Protein AF-A0A7S4UKJ1-F1 (afdb_monomer_lite)

Structure (mmCIF, N/CA/C/O backbone):
data_AF-A0A7S4UKJ1-F1
#
_entry.id   AF-A0A7S4UKJ1-F1
#
loop_
_atom_site.group_PDB
_atom_site.id
_atom_site.type_symbol
_atom_site.label_atom_id
_atom_site.label_alt_id
_atom_site.label_comp_id
_atom_site.label_asym_id
_atom_site.label_entity_id
_atom_site.label_seq_id
_atom_site.pdbx_PDB_ins_code
_atom_site.Cartn_x
_atom_site.Cartn_y
_atom_site.Cartn_z
_atom_site.occupancy
_atom_site.B_iso_or_equiv
_atom_site.auth_seq_id
_atom_site.auth_comp_id
_atom_site.auth_asym_id
_atom_site.auth_atom_id
_atom_site.pdbx_PDB_model_num
ATOM 1 N N . GLN A 1 1 ? 9.743 -25.454 40.139 1.00 57.44 1 GLN A N 1
ATOM 2 C CA . GLN A 1 1 ? 9.894 -24.473 39.046 1.00 57.44 1 GLN A CA 1
ATOM 3 C C . GLN A 1 1 ? 8.496 -23.998 38.686 1.00 57.44 1 GLN A C 1
ATOM 5 O O . GLN A 1 1 ? 7.705 -24.801 38.210 1.00 57.44 1 GLN A O 1
ATOM 10 N N . GLN A 1 2 ? 8.140 -22.767 39.053 1.00 49.78 2 GLN A N 1
ATOM 11 C CA . GLN A 1 2 ? 6.836 -22.199 38.709 1.00 49.78 2 GLN A CA 1
ATOM 12 C C . GLN A 1 2 ? 6.869 -21.839 37.223 1.00 49.78 2 GLN A C 1
ATOM 14 O O . GLN A 1 2 ? 7.718 -21.057 36.800 1.00 49.78 2 GLN A O 1
ATOM 19 N N . GLN A 1 3 ? 5.997 -22.462 36.431 1.00 51.97 3 GLN A N 1
ATOM 20 C CA . GLN A 1 3 ? 5.797 -22.092 35.035 1.00 51.97 3 GLN A CA 1
ATOM 21 C C . GLN A 1 3 ? 5.203 -20.682 35.022 1.00 51.97 3 GLN A C 1
ATOM 23 O O . GLN A 1 3 ? 4.056 -20.484 35.421 1.00 51.97 3 GLN A O 1
ATOM 28 N N . GLN A 1 4 ? 5.999 -19.692 34.620 1.00 55.09 4 GLN A N 1
ATOM 29 C CA . GLN A 1 4 ? 5.477 -18.374 34.287 1.00 55.09 4 GLN A CA 1
ATOM 30 C C . GLN A 1 4 ? 4.561 -18.556 33.077 1.00 55.09 4 GLN A C 1
ATOM 32 O O . GLN A 1 4 ? 5.024 -18.864 31.979 1.00 55.09 4 GLN A O 1
ATOM 37 N N . GLN A 1 5 ? 3.254 -18.426 33.295 1.00 56.41 5 GLN A N 1
ATOM 38 C CA . GLN A 1 5 ? 2.286 -18.319 32.214 1.00 56.41 5 GLN A CA 1
ATOM 39 C C . GLN A 1 5 ? 2.627 -17.045 31.436 1.00 56.41 5 GLN A C 1
ATOM 41 O O . GLN A 1 5 ? 2.418 -15.936 31.928 1.00 56.41 5 GLN A O 1
ATOM 46 N N . GLN A 1 6 ? 3.221 -17.204 30.253 1.00 57.69 6 GLN A N 1
ATOM 47 C CA . GLN A 1 6 ? 3.402 -16.104 29.316 1.00 57.69 6 GLN A CA 1
ATOM 48 C C . GLN A 1 6 ? 2.007 -15.596 28.951 1.00 57.69 6 GLN A C 1
ATOM 50 O O . GLN A 1 6 ? 1.213 -16.325 28.357 1.00 57.69 6 GLN A O 1
ATOM 55 N N . GLN A 1 7 ? 1.683 -14.370 29.363 1.00 57.44 7 GLN A N 1
ATOM 56 C CA . GLN A 1 7 ? 0.491 -13.703 28.856 1.00 57.44 7 GLN A CA 1
ATOM 57 C C . GLN A 1 7 ? 0.619 -13.615 27.328 1.00 57.44 7 GLN A C 1
ATOM 59 O O . GLN A 1 7 ? 1.715 -13.310 26.848 1.00 57.44 7 GLN A O 1
ATOM 64 N N . PRO A 1 8 ? -0.445 -13.915 26.561 1.00 67.19 8 PRO A N 1
ATOM 65 C CA . PRO A 1 8 ? -0.387 -13.817 25.111 1.00 67.19 8 PRO A CA 1
ATOM 66 C C . PRO A 1 8 ? 0.008 -12.392 24.732 1.00 67.19 8 PRO A C 1
ATOM 68 O O . PRO A 1 8 ? -0.492 -11.430 25.323 1.00 67.19 8 PRO A O 1
ATOM 71 N N . GLU A 1 9 ? 0.929 -12.258 23.777 1.00 68.12 9 GLU A N 1
ATOM 72 C CA . GLU A 1 9 ? 1.313 -10.935 23.303 1.00 68.12 9 GLU A CA 1
ATOM 73 C C . GLU A 1 9 ? 0.069 -10.167 22.836 1.00 68.12 9 GLU A C 1
ATOM 75 O O . GLU A 1 9 ? -0.833 -10.758 22.228 1.00 68.12 9 GLU A O 1
ATOM 80 N N . PRO A 1 10 ? -0.019 -8.860 23.137 1.00 67.81 10 PRO A N 1
ATOM 81 C CA . PRO A 1 10 ? -1.175 -8.069 22.758 1.00 67.81 10 PRO A CA 1
ATOM 82 C C . PRO A 1 10 ? -1.353 -8.126 21.241 1.00 67.81 10 PRO A C 1
ATOM 84 O O . PRO A 1 10 ? -0.437 -7.785 20.491 1.00 67.81 10 PRO A O 1
ATOM 87 N N . VAL A 1 11 ? -2.543 -8.538 20.796 1.00 71.50 11 VAL A N 1
ATOM 88 C CA . VAL A 1 11 ? -2.897 -8.557 19.375 1.00 71.50 11 VAL A CA 1
ATOM 89 C C . VAL A 1 11 ? -2.772 -7.134 18.840 1.00 71.50 11 VAL A C 1
ATOM 91 O O . VAL A 1 11 ? -3.474 -6.222 19.279 1.00 71.50 11 VAL A O 1
ATOM 94 N N . ILE A 1 12 ? -1.835 -6.930 17.915 1.00 73.38 12 ILE A N 1
ATOM 95 C CA . ILE A 1 12 ? -1.664 -5.646 17.243 1.00 73.38 12 ILE A CA 1
ATOM 96 C C . ILE A 1 12 ? -2.812 -5.512 16.246 1.00 73.38 12 ILE A C 1
ATOM 98 O O . ILE A 1 12 ? -2.800 -6.131 15.185 1.00 73.38 12 ILE A O 1
ATOM 102 N N . GLU A 1 13 ? -3.806 -4.702 16.593 1.00 84.25 13 GLU A N 1
ATOM 103 C CA . GLU A 1 13 ? -4.849 -4.280 15.664 1.00 84.25 13 GLU A CA 1
ATOM 104 C C . GLU A 1 13 ? -4.494 -2.906 15.083 1.00 84.25 13 GLU A C 1
ATOM 106 O O . GLU A 1 13 ? -4.744 -1.883 15.731 1.00 84.25 13 GLU A O 1
ATOM 111 N N . PRO A 1 14 ? -3.900 -2.842 13.877 1.00 90.12 14 PRO A N 1
ATOM 112 C CA . PRO A 1 14 ? -3.624 -1.562 13.253 1.00 90.12 14 PRO A CA 1
ATOM 113 C C . PRO A 1 14 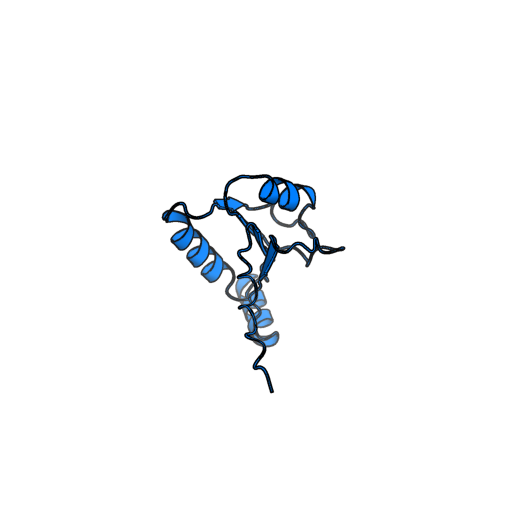? -4.940 -0.850 12.933 1.00 90.12 14 PRO A C 1
ATOM 115 O O . PRO A 1 14 ? -5.879 -1.429 12.382 1.00 90.12 14 PRO A O 1
ATOM 118 N N . HIS A 1 15 ? -4.988 0.433 13.273 1.00 94.25 15 HIS A N 1
ATOM 119 C CA . HIS A 1 15 ? -6.080 1.327 12.907 1.00 94.25 15 HIS A CA 1
ATOM 120 C C . HIS A 1 15 ? -5.886 1.886 11.497 1.00 94.25 15 HIS A C 1
ATOM 122 O O . HIS A 1 15 ? -6.843 2.044 10.742 1.00 94.25 15 HIS A O 1
ATOM 128 N N . VAL A 1 16 ? -4.626 2.132 11.130 1.00 94.31 16 VAL A N 1
ATOM 129 C CA . VAL A 1 16 ? -4.213 2.592 9.806 1.00 94.31 16 VAL A CA 1
ATOM 130 C C . VAL A 1 16 ? -3.304 1.553 9.160 1.00 94.31 16 VAL A C 1
ATOM 132 O O . VAL A 1 16 ? -2.326 1.102 9.755 1.00 94.31 16 VAL A O 1
ATOM 135 N N . LEU A 1 17 ? -3.614 1.193 7.920 1.00 94.44 17 LEU A N 1
ATOM 136 C CA . LEU A 1 17 ? -2.791 0.339 7.074 1.00 94.44 17 LEU A CA 1
ATOM 137 C C . LEU A 1 17 ? -2.261 1.160 5.899 1.00 94.44 17 LEU A C 1
ATOM 139 O O . LEU A 1 17 ? -3.034 1.660 5.087 1.00 94.44 17 LEU A O 1
ATOM 143 N N . VAL A 1 18 ? -0.946 1.283 5.784 1.00 93.44 18 VAL A N 1
ATOM 144 C CA . VAL A 1 18 ? -0.282 2.009 4.701 1.00 93.44 18 VAL A CA 1
ATOM 145 C C . VAL A 1 18 ? 0.201 1.003 3.661 1.00 93.44 18 VAL A C 1
ATOM 147 O O . VAL A 1 18 ? 1.068 0.174 3.936 1.00 93.44 18 VAL A O 1
ATOM 150 N N . TYR A 1 19 ? -0.356 1.079 2.454 1.00 94.69 19 TYR A N 1
ATOM 151 C CA . TYR A 1 19 ? 0.065 0.298 1.297 1.00 94.69 19 TYR A CA 1
ATOM 152 C C . TYR A 1 19 ? 0.746 1.203 0.262 1.00 94.69 19 TYR A C 1
ATOM 154 O O . TYR A 1 19 ? 0.112 1.726 -0.660 1.00 94.69 19 TYR A O 1
ATOM 162 N N . ASN A 1 20 ? 2.063 1.365 0.408 1.00 91.94 20 ASN A N 1
ATOM 163 C CA . ASN A 1 20 ? 2.911 2.162 -0.480 1.00 91.94 20 ASN A CA 1
ATOM 164 C C . ASN A 1 20 ? 3.258 1.370 -1.754 1.00 91.94 20 ASN A C 1
ATOM 166 O O . ASN A 1 20 ? 4.330 0.786 -1.911 1.00 91.94 20 ASN A O 1
ATOM 170 N N . ARG A 1 21 ? 2.279 1.246 -2.645 1.00 92.25 21 ARG A N 1
ATOM 171 C CA . ARG A 1 21 ? 2.276 0.233 -3.704 1.00 92.25 21 ARG A CA 1
ATOM 1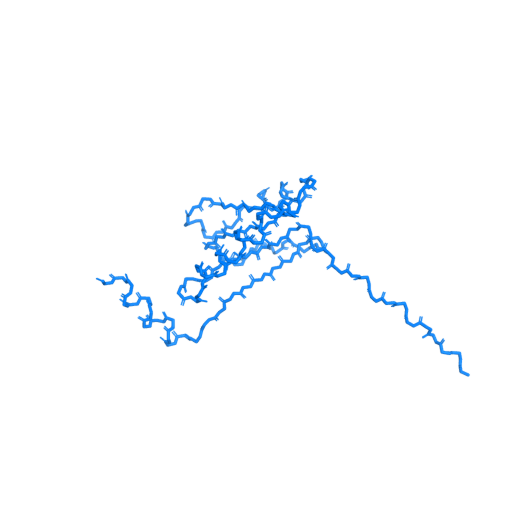72 C C . ARG A 1 21 ? 3.378 0.424 -4.750 1.00 92.25 21 ARG A C 1
ATOM 174 O O . ARG A 1 21 ? 3.523 1.485 -5.352 1.00 92.25 21 ARG A O 1
ATOM 181 N N . VAL A 1 22 ? 4.062 -0.667 -5.096 1.00 92.44 22 VAL A N 1
ATOM 182 C CA . VAL A 1 22 ? 5.048 -0.691 -6.189 1.00 92.44 22 VAL A CA 1
ATOM 183 C C . VAL A 1 22 ? 4.353 -0.854 -7.559 1.00 92.44 22 VAL A C 1
ATOM 185 O O . VAL A 1 22 ? 3.444 -1.690 -7.713 1.00 92.44 22 VAL A O 1
ATOM 188 N N . PRO A 1 23 ? 4.733 -0.071 -8.590 1.00 92.75 23 PRO A N 1
ATOM 189 C CA . PRO A 1 23 ? 4.251 -0.268 -9.956 1.00 92.75 23 PRO A CA 1
ATOM 190 C C . PRO A 1 23 ? 4.569 -1.671 -10.487 1.00 92.75 23 PRO A C 1
ATOM 192 O O . PRO A 1 23 ? 5.623 -2.240 -10.213 1.00 92.75 23 PRO A O 1
ATOM 195 N N . LYS A 1 24 ? 3.645 -2.236 -11.273 1.00 94.88 24 LYS A N 1
ATOM 196 C CA . LYS A 1 24 ? 3.829 -3.509 -12.009 1.00 94.88 24 LYS A CA 1
ATOM 197 C C . LYS A 1 24 ? 4.125 -4.750 -11.145 1.00 94.88 24 LYS A C 1
ATOM 199 O O . LYS A 1 24 ? 4.502 -5.798 -11.670 1.00 94.88 24 LYS A O 1
ATOM 204 N N . ALA A 1 25 ? 3.863 -4.665 -9.842 1.00 96.00 25 ALA A N 1
ATOM 205 C CA . ALA A 1 25 ? 4.005 -5.756 -8.878 1.00 96.00 25 ALA A CA 1
ATOM 206 C C . ALA A 1 25 ? 2.662 -6.415 -8.490 1.00 96.00 25 ALA A C 1
ATOM 208 O O . ALA A 1 25 ? 2.518 -6.939 -7.397 1.00 96.00 25 ALA A O 1
ATOM 209 N N . GLY A 1 26 ? 1.636 -6.342 -9.350 1.00 94.44 26 GLY A N 1
ATOM 210 C CA . GLY A 1 26 ? 0.288 -6.844 -9.021 1.00 94.44 26 GLY A CA 1
ATOM 211 C C . GLY A 1 26 ? -0.541 -5.895 -8.145 1.00 94.44 26 GLY A C 1
ATOM 212 O O . GLY A 1 26 ? -1.592 -6.263 -7.624 1.00 94.44 26 GLY A O 1
ATOM 213 N N . SER A 1 27 ? -0.112 -4.640 -8.009 1.00 93.12 27 SER A N 1
ATOM 214 C CA . SER A 1 27 ? -0.745 -3.688 -7.098 1.00 93.12 27 SER A CA 1
ATOM 215 C C . SER A 1 27 ? -2.178 -3.286 -7.476 1.00 93.12 27 SER A C 1
ATOM 217 O O . SER A 1 27 ? -2.957 -2.889 -6.612 1.00 93.12 27 SER A O 1
ATOM 219 N N . SER A 1 28 ? -2.570 -3.422 -8.748 1.00 93.12 28 SER A N 1
ATOM 220 C CA . SER A 1 28 ? -3.960 -3.196 -9.176 1.00 93.12 28 SER A CA 1
ATOM 221 C C . SER A 1 28 ? -4.890 -4.315 -8.712 1.00 93.12 28 SER A C 1
ATOM 223 O O . SER A 1 28 ? -6.027 -4.038 -8.340 1.00 93.12 28 SER A O 1
ATOM 225 N N . THR A 1 29 ? -4.390 -5.551 -8.658 1.00 96.56 29 THR A N 1
ATOM 226 C CA . THR A 1 29 ? -5.118 -6.692 -8.095 1.00 96.56 29 THR A CA 1
ATOM 227 C C . THR A 1 29 ? -5.324 -6.500 -6.596 1.00 96.56 29 THR A C 1
ATOM 229 O O . THR A 1 29 ? -6.454 -6.573 -6.127 1.00 96.56 29 THR A O 1
ATOM 232 N N . MET A 1 30 ? -4.273 -6.137 -5.852 1.00 96.19 30 MET A N 1
ATOM 233 C CA . MET A 1 30 ? -4.398 -5.822 -4.419 1.00 96.19 30 MET A CA 1
ATOM 234 C C . MET A 1 30 ? -5.385 -4.688 -4.153 1.00 96.19 30 MET A C 1
ATOM 236 O O . MET A 1 30 ? -6.179 -4.747 -3.221 1.00 96.19 30 MET A O 1
ATOM 240 N N . LEU A 1 31 ? -5.384 -3.660 -5.001 1.00 94.81 31 LEU A N 1
ATOM 241 C CA . LEU A 1 31 ? -6.347 -2.575 -4.900 1.00 94.81 31 LEU A CA 1
ATOM 242 C C . LEU A 1 31 ? -7.797 -3.048 -5.087 1.00 94.81 31 LEU A C 1
ATOM 244 O O . LEU A 1 31 ? -8.692 -2.528 -4.422 1.00 94.81 31 LEU A O 1
ATOM 248 N N . ALA A 1 32 ? -8.036 -4.001 -5.990 1.00 96.25 32 ALA A N 1
ATOM 249 C CA . ALA A 1 32 ? -9.352 -4.609 -6.163 1.00 96.25 32 ALA A CA 1
ATOM 250 C C . ALA A 1 32 ? -9.759 -5.416 -4.921 1.00 96.25 32 ALA A C 1
ATOM 252 O O . ALA A 1 32 ? -10.886 -5.270 -4.458 1.00 96.25 32 ALA A O 1
ATOM 253 N N . VAL A 1 33 ? -8.825 -6.168 -4.328 1.00 96.31 33 VAL A N 1
ATOM 254 C CA . VAL A 1 33 ? -9.046 -6.893 -3.065 1.00 96.31 33 VAL A CA 1
ATOM 255 C C . VAL A 1 33 ? -9.438 -5.934 -1.939 1.00 96.31 33 VAL A C 1
ATOM 257 O O . VAL A 1 33 ? -10.446 -6.161 -1.275 1.00 96.31 33 VAL A O 1
ATOM 260 N N . PHE A 1 34 ? -8.711 -4.824 -1.757 1.00 95.94 34 PHE A N 1
ATOM 261 C CA . PHE A 1 34 ? -9.065 -3.822 -0.745 1.00 95.94 34 PHE A CA 1
ATOM 262 C C . PHE A 1 34 ? -10.445 -3.219 -0.980 1.00 95.94 34 PHE A C 1
ATOM 264 O O . PHE A 1 34 ? -11.216 -3.084 -0.037 1.00 95.94 34 PHE A O 1
ATOM 271 N N . LYS A 1 35 ? -10.772 -2.870 -2.229 1.00 95.31 35 LYS A N 1
ATOM 272 C CA . LYS A 1 35 ? -12.095 -2.340 -2.574 1.00 95.31 35 LYS A CA 1
ATOM 273 C C . LYS A 1 35 ? -13.211 -3.322 -2.245 1.00 95.31 35 LYS A C 1
ATOM 275 O O . LYS A 1 35 ? -14.233 -2.895 -1.723 1.00 95.31 35 LYS A O 1
ATOM 280 N N . GLU A 1 36 ? -13.021 -4.602 -2.548 1.00 96.62 36 GLU A N 1
ATOM 281 C CA . GLU A 1 36 ? -14.016 -5.631 -2.252 1.00 96.62 36 GLU A CA 1
ATOM 282 C C . GLU A 1 36 ? -14.200 -5.798 -0.743 1.00 96.62 36 GLU A C 1
ATOM 284 O O . GLU A 1 36 ? -15.322 -5.743 -0.248 1.00 96.62 36 GLU A O 1
ATOM 289 N N . ALA A 1 37 ? -13.098 -5.896 0.003 1.00 94.12 37 ALA A N 1
ATOM 290 C CA . ALA A 1 37 ? -13.128 -6.014 1.458 1.00 94.12 37 ALA A CA 1
ATOM 291 C C . ALA A 1 37 ? -13.715 -4.766 2.153 1.00 94.12 37 ALA A C 1
ATOM 293 O O . ALA A 1 37 ? -14.355 -4.889 3.198 1.00 94.12 37 ALA A O 1
ATOM 2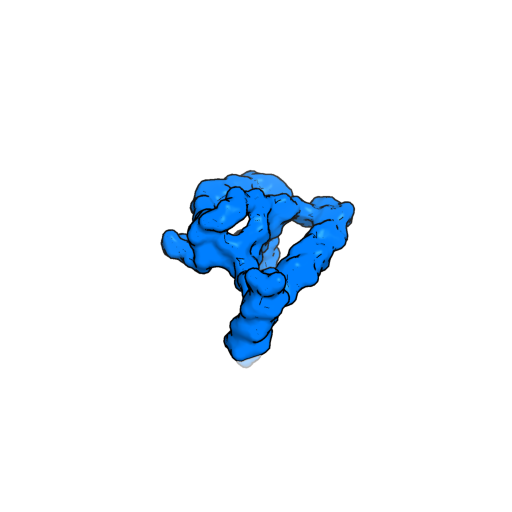94 N N . ALA A 1 38 ? -13.563 -3.576 1.561 1.00 95.31 38 ALA A N 1
ATOM 295 C CA . ALA A 1 38 ? -14.133 -2.330 2.077 1.00 95.31 38 ALA A CA 1
ATOM 296 C C . ALA A 1 38 ? -15.663 -2.254 1.936 1.00 95.31 38 ALA A C 1
ATOM 298 O O . ALA A 1 38 ? -16.299 -1.512 2.683 1.00 95.31 38 ALA A O 1
ATOM 299 N N . LYS A 1 39 ? -16.285 -3.024 1.026 1.00 94.62 39 LYS A N 1
ATOM 300 C CA . LYS A 1 39 ? -17.752 -3.013 0.836 1.00 94.62 39 LYS A CA 1
ATOM 301 C C . LYS A 1 39 ? -18.522 -3.389 2.102 1.00 94.62 39 LYS A C 1
ATOM 303 O O . LYS A 1 39 ? -19.654 -2.954 2.267 1.00 94.62 39 LYS A O 1
ATOM 308 N N . GLY A 1 40 ? -17.907 -4.164 2.996 1.00 90.62 40 GLY A N 1
ATOM 309 C CA . GLY A 1 40 ? -18.487 -4.513 4.294 1.00 90.62 40 GLY A CA 1
ATOM 310 C C . GLY A 1 40 ? -18.515 -3.365 5.311 1.00 90.62 40 GLY A C 1
ATOM 311 O O . GLY A 1 40 ? -19.001 -3.567 6.415 1.00 90.62 40 GLY A O 1
ATOM 312 N N . GLY A 1 41 ? -17.968 -2.187 4.987 1.00 87.38 41 GLY A N 1
ATOM 313 C CA . GLY A 1 41 ? -17.940 -1.022 5.881 1.00 87.38 41 GLY A CA 1
ATOM 314 C C . GLY A 1 41 ? -16.904 -1.094 7.009 1.00 87.38 41 GLY A C 1
ATOM 315 O O . GLY A 1 41 ? -16.810 -0.172 7.811 1.00 87.38 41 GLY A O 1
ATOM 316 N N . ASN A 1 42 ? -16.090 -2.154 7.059 1.00 89.38 42 ASN A N 1
ATOM 317 C CA . ASN A 1 42 ? -15.111 -2.384 8.130 1.00 89.38 42 ASN A CA 1
ATOM 318 C C . ASN A 1 42 ? -13.954 -1.371 8.141 1.00 89.38 42 ASN A C 1
ATOM 320 O O . ASN A 1 42 ? -13.280 -1.216 9.158 1.00 89.38 42 ASN A O 1
ATOM 324 N N . PHE A 1 43 ? -13.688 -0.722 7.007 1.00 95.38 43 PHE A N 1
ATOM 325 C CA . PHE A 1 43 ? -12.649 0.291 6.856 1.00 95.38 43 PHE A CA 1
ATOM 326 C C . PHE A 1 43 ? -12.927 1.178 5.638 1.00 95.38 43 PHE A C 1
ATOM 328 O O . PHE A 1 43 ? -13.666 0.794 4.731 1.00 95.38 43 PHE A O 1
ATOM 335 N N . GLN A 1 44 ? -12.307 2.356 5.600 1.00 95.50 44 GLN A N 1
ATOM 336 C CA . GLN A 1 44 ? -12.289 3.231 4.425 1.00 95.50 44 GLN A CA 1
ATOM 337 C C . GLN A 1 44 ? -10.969 3.131 3.662 1.00 95.50 44 GLN A C 1
ATOM 339 O O . GLN A 1 44 ? -9.937 2.749 4.215 1.00 95.50 44 GLN A O 1
ATOM 344 N N . ILE A 1 45 ? -10.996 3.516 2.387 1.00 95.12 45 ILE A N 1
ATOM 345 C CA . ILE A 1 45 ? -9.799 3.618 1.551 1.00 95.12 45 ILE A CA 1
ATOM 346 C C . ILE A 1 45 ? -9.510 5.093 1.293 1.00 95.12 45 ILE A C 1
ATOM 348 O O . ILE A 1 45 ? -10.311 5.771 0.651 1.00 95.12 45 ILE A O 1
ATOM 352 N N . LEU A 1 46 ? -8.343 5.555 1.732 1.00 93.12 46 LEU A N 1
ATOM 353 C CA . LEU A 1 46 ? -7.814 6.874 1.411 1.00 93.12 46 LEU A CA 1
ATOM 354 C C . LEU A 1 46 ? -6.831 6.758 0.242 1.00 93.12 46 LEU A C 1
ATOM 356 O O . LEU A 1 46 ? -5.965 5.879 0.221 1.00 93.12 46 LEU A O 1
ATOM 360 N N . ARG A 1 47 ? -6.970 7.648 -0.742 1.00 88.69 47 ARG A N 1
ATOM 361 C CA . ARG A 1 47 ? -6.030 7.774 -1.859 1.00 88.69 47 ARG A CA 1
ATOM 362 C C . ARG A 1 47 ? -5.470 9.188 -1.900 1.00 88.69 47 ARG A C 1
ATOM 364 O O . ARG A 1 47 ? -6.193 10.084 -2.339 1.00 88.69 47 ARG A O 1
ATOM 371 N N . PRO A 1 48 ? -4.219 9.362 -1.461 1.00 82.56 48 PRO A N 1
ATOM 372 C CA . PRO A 1 48 ? -3.485 10.603 -1.638 1.00 82.56 48 PRO A CA 1
ATOM 373 C C . PRO A 1 48 ? -3.433 11.024 -3.116 1.00 82.56 48 PRO A C 1
ATOM 375 O O . PRO A 1 48 ? -3.641 10.191 -4.010 1.00 82.56 48 PRO A O 1
ATOM 378 N N . PRO A 1 49 ? -3.139 12.300 -3.411 1.00 79.81 49 PRO A N 1
ATOM 379 C CA . PRO A 1 49 ? -2.900 12.752 -4.773 1.00 79.81 49 PRO A CA 1
ATOM 380 C C . PRO A 1 49 ? -1.838 11.898 -5.482 1.00 79.81 49 PRO A C 1
ATOM 382 O O . PRO A 1 49 ? -0.781 11.586 -4.930 1.00 79.81 49 PRO A O 1
ATOM 385 N N . LYS A 1 50 ? -2.112 11.532 -6.740 1.00 71.38 50 LYS A N 1
ATOM 386 C CA . LYS A 1 50 ? -1.190 10.720 -7.545 1.00 71.38 50 LYS A CA 1
ATOM 387 C C . LYS A 1 50 ? 0.169 11.408 -7.694 1.00 71.38 50 LYS A C 1
ATOM 389 O O . LYS A 1 50 ? 0.236 12.620 -7.873 1.00 71.38 50 LYS A O 1
ATOM 394 N N . HIS A 1 51 ? 1.225 10.595 -7.757 1.00 64.38 51 HIS A N 1
ATOM 395 C CA . HIS A 1 51 ? 2.602 11.009 -8.062 1.00 64.38 51 HIS A CA 1
ATOM 396 C C . HIS A 1 51 ? 3.297 11.863 -6.995 1.00 64.38 51 HIS A C 1
ATOM 398 O O . HIS A 1 51 ? 4.337 12.455 -7.282 1.00 64.38 51 HIS A O 1
ATOM 404 N N . GLN A 1 52 ? 2.785 11.900 -5.765 1.00 68.62 52 GLN A N 1
ATOM 405 C CA . GLN A 1 52 ? 3.575 12.435 -4.663 1.00 68.62 52 GLN A CA 1
ATOM 406 C C . GLN A 1 52 ? 4.666 11.425 -4.271 1.00 68.62 52 GLN A C 1
ATOM 408 O O . GLN A 1 52 ? 4.359 10.258 -4.023 1.00 68.62 52 GLN A O 1
ATOM 413 N N . PRO A 1 53 ? 5.947 11.838 -4.221 1.00 70.19 53 PRO A N 1
ATOM 414 C CA . PRO A 1 53 ? 7.039 10.940 -3.854 1.00 70.19 53 PRO A CA 1
ATOM 415 C C . PRO A 1 53 ? 6.913 10.470 -2.399 1.00 70.19 53 PRO A C 1
ATOM 417 O O . PRO A 1 53 ? 7.391 9.397 -2.058 1.00 70.19 53 PRO A O 1
ATOM 420 N N . SER A 1 54 ? 6.233 11.224 -1.544 1.00 76.06 54 SER A N 1
ATOM 421 C CA . SER A 1 54 ? 6.003 10.896 -0.142 1.00 76.06 54 SER A CA 1
ATOM 422 C C . SER A 1 54 ? 4.534 11.090 0.196 1.00 76.06 54 SER A C 1
ATOM 424 O O . SER A 1 54 ? 3.910 12.027 -0.292 1.00 76.06 54 SER A O 1
ATOM 426 N N . ILE A 1 55 ? 4.010 10.234 1.064 1.00 78.00 55 ILE A N 1
ATOM 427 C CA . ILE A 1 55 ? 2.751 10.502 1.755 1.00 78.00 55 ILE A CA 1
ATOM 428 C C . ILE A 1 55 ? 2.952 11.639 2.761 1.00 78.00 55 ILE A C 1
ATOM 430 O O . ILE A 1 55 ? 3.975 11.677 3.451 1.00 78.00 55 ILE A O 1
ATOM 434 N N . ASP A 1 56 ? 1.990 12.556 2.843 1.00 80.00 56 ASP A N 1
ATOM 435 C CA . ASP A 1 56 ? 2.009 13.596 3.866 1.00 80.00 56 ASP A CA 1
ATOM 436 C C . ASP A 1 56 ? 1.804 12.958 5.249 1.00 80.00 56 ASP A C 1
ATOM 438 O O . ASP A 1 56 ? 0.901 12.146 5.474 1.00 80.00 56 ASP A O 1
ATOM 442 N N . ARG A 1 57 ? 2.653 13.334 6.205 1.00 81.44 57 ARG A N 1
ATOM 443 C CA . ARG A 1 57 ? 2.527 12.918 7.601 1.00 81.44 57 ARG A CA 1
ATOM 444 C C . ARG A 1 57 ? 1.147 13.273 8.156 1.00 81.44 57 ARG A C 1
ATOM 446 O O . ARG A 1 57 ? 0.579 12.475 8.901 1.00 81.44 57 ARG A O 1
ATOM 453 N N . GLU A 1 58 ? 0.602 14.419 7.762 1.00 83.19 58 GLU A N 1
ATOM 454 C CA . GLU A 1 58 ? -0.714 14.886 8.201 1.00 83.19 58 GLU A CA 1
ATOM 455 C C . GLU A 1 58 ? -1.858 14.000 7.676 1.00 83.19 58 GLU A C 1
ATOM 457 O O . GLU A 1 58 ? -2.862 13.800 8.363 1.00 83.19 58 GLU A O 1
ATOM 462 N N . GLU A 1 59 ? -1.700 13.355 6.514 1.00 84.81 59 GLU A N 1
ATOM 463 C CA . GLU A 1 59 ? -2.683 12.381 6.017 1.00 84.81 59 GLU A CA 1
ATOM 464 C C . GLU A 1 59 ? -2.707 11.109 6.877 1.00 84.81 59 GLU A C 1
ATOM 466 O O . GLU A 1 59 ? -3.772 10.563 7.168 1.00 84.81 59 GLU A O 1
ATOM 471 N N . ILE A 1 60 ? -1.543 10.638 7.337 1.00 85.31 60 ILE A N 1
ATOM 472 C CA . ILE A 1 60 ? -1.479 9.478 8.237 1.00 85.31 60 ILE A CA 1
ATOM 473 C C . ILE A 1 60 ? -2.030 9.838 9.622 1.00 85.31 60 ILE A C 1
ATOM 475 O O . ILE A 1 60 ? -2.751 9.039 10.223 1.00 85.31 60 ILE A O 1
ATOM 479 N N . LEU A 1 61 ? -1.703 11.025 10.139 1.00 86.81 61 LEU A N 1
ATOM 480 C CA . LEU A 1 61 ? -2.189 11.483 11.442 1.00 86.81 61 LEU A CA 1
ATOM 481 C C . LEU A 1 61 ? -3.700 11.708 11.452 1.00 86.81 61 LEU A C 1
ATOM 483 O O . LEU A 1 61 ? -4.376 11.197 12.339 1.00 86.81 61 LEU A O 1
ATOM 487 N N . SER A 1 62 ? -4.250 12.364 10.433 1.00 87.94 62 SER A N 1
ATOM 488 C CA . SER A 1 62 ? -5.703 12.534 10.310 1.00 87.94 62 SER A CA 1
ATOM 489 C C . SER A 1 62 ? -6.435 11.190 10.198 1.00 87.94 62 SER A C 1
ATOM 491 O O . SER A 1 62 ? -7.492 10.999 10.803 1.00 87.94 62 SER A O 1
ATOM 493 N N . ALA A 1 63 ? -5.850 10.203 9.509 1.00 89.62 63 ALA A N 1
ATOM 494 C CA . ALA A 1 63 ? -6.382 8.841 9.480 1.00 89.62 63 ALA A CA 1
ATOM 495 C C . ALA A 1 63 ? -6.314 8.136 10.851 1.00 89.62 63 ALA A C 1
ATOM 497 O O . ALA A 1 63 ? -7.175 7.310 11.154 1.00 89.62 63 ALA A O 1
ATOM 498 N N . LEU A 1 64 ? -5.316 8.451 11.684 1.00 88.75 64 LEU A N 1
ATOM 499 C CA . LEU A 1 64 ? -5.200 7.930 13.051 1.00 88.75 64 LEU A CA 1
ATOM 500 C C . LEU A 1 64 ? -6.190 8.567 14.031 1.00 88.75 64 LEU A C 1
ATOM 502 O O . LEU A 1 64 ? -6.605 7.899 14.979 1.00 88.75 64 LEU A O 1
ATOM 506 N N . GLU A 1 65 ? -6.521 9.839 13.830 1.00 89.31 65 GLU A N 1
ATOM 507 C CA . GLU A 1 65 ? -7.486 10.587 14.642 1.00 89.31 65 GLU A CA 1
ATOM 508 C C . GLU A 1 65 ? -8.939 10.254 14.278 1.00 89.31 65 GLU A C 1
ATOM 510 O O . GLU A 1 65 ? -9.837 10.392 15.107 1.00 89.31 65 GLU A O 1
ATOM 515 N N . SER A 1 66 ? -9.177 9.770 13.056 1.00 88.38 66 SER A N 1
ATOM 516 C CA . SER A 1 66 ? -10.479 9.256 12.632 1.00 88.38 66 SER A CA 1
ATOM 517 C C . SER A 1 66 ? -10.920 8.054 13.475 1.00 88.38 66 SER A C 1
ATOM 519 O O . SER A 1 66 ? -10.128 7.166 13.773 1.00 88.38 66 SER A O 1
ATOM 521 N N . ASN A 1 67 ? -12.218 7.940 13.773 1.00 85.88 67 ASN A N 1
ATOM 522 C CA . ASN A 1 67 ? -12.790 6.745 14.412 1.00 85.88 67 ASN A CA 1
ATOM 523 C C . ASN A 1 67 ? -12.913 5.540 13.457 1.00 85.88 67 ASN A C 1
ATOM 525 O O . ASN A 1 67 ? -13.271 4.446 13.892 1.00 85.88 67 ASN A O 1
ATOM 529 N N . GLN A 1 68 ? -12.625 5.712 12.164 1.00 91.94 68 GLN A N 1
ATOM 530 C CA . GLN A 1 68 ? -12.767 4.671 11.148 1.00 91.94 68 GLN A CA 1
ATOM 531 C C . GLN A 1 68 ? -11.410 4.069 10.768 1.00 91.94 68 GLN A C 1
ATOM 533 O O . GLN A 1 68 ? -10.489 4.793 10.380 1.00 91.94 68 GLN A O 1
ATOM 538 N N . LYS A 1 69 ? -11.304 2.729 10.810 1.00 95.06 69 LYS A N 1
ATOM 539 C CA . LYS A 1 69 ? -10.122 2.009 10.306 1.00 95.06 69 LYS A CA 1
ATOM 540 C C . LYS A 1 69 ? -9.871 2.418 8.852 1.00 95.06 69 LYS A C 1
ATOM 542 O O . LYS A 1 69 ? -10.808 2.481 8.054 1.00 95.06 69 LYS A O 1
ATOM 547 N N . THR A 1 70 ? -8.626 2.716 8.503 1.00 96.12 70 THR A N 1
ATOM 548 C CA . THR A 1 70 ? -8.290 3.326 7.208 1.00 96.12 70 THR A CA 1
ATOM 549 C C . THR A 1 70 ? -7.159 2.577 6.518 1.00 96.12 70 THR A C 1
ATOM 551 O O . THR A 1 70 ? -6.140 2.269 7.127 1.00 96.12 70 THR A O 1
ATOM 554 N N . VAL A 1 71 ? -7.315 2.320 5.220 1.00 95.62 71 VAL A N 1
ATOM 555 C CA . VAL A 1 71 ? -6.239 1.836 4.351 1.00 95.62 71 VAL A CA 1
ATOM 556 C C . VAL A 1 71 ? -5.818 2.968 3.423 1.00 95.62 71 VAL A C 1
ATOM 558 O O . VAL A 1 71 ? -6.620 3.436 2.616 1.00 95.62 71 VAL A O 1
ATOM 561 N N . ILE A 1 72 ? -4.564 3.398 3.514 1.00 94.00 72 ILE A N 1
ATOM 562 C CA . ILE A 1 72 ? -3.990 4.423 2.642 1.00 94.00 72 ILE A CA 1
ATOM 563 C C . ILE A 1 72 ? -3.245 3.734 1.501 1.00 94.00 72 ILE A C 1
ATOM 565 O O . ILE A 1 72 ? -2.365 2.911 1.751 1.00 94.00 72 ILE A O 1
ATOM 569 N N . ILE A 1 73 ? -3.609 4.030 0.251 1.00 93.75 73 ILE A N 1
ATOM 570 C CA . ILE A 1 73 ? -3.093 3.312 -0.924 1.00 93.75 73 ILE A CA 1
ATOM 571 C C . ILE A 1 73 ? -2.647 4.287 -2.009 1.00 93.75 73 ILE A C 1
ATOM 573 O O . ILE A 1 73 ? -3.500 4.827 -2.712 1.00 93.75 73 ILE A O 1
ATOM 577 N N . GLU A 1 74 ? -1.336 4.424 -2.224 1.00 91.19 74 GLU A N 1
ATOM 578 C CA . GLU A 1 74 ? -0.778 5.147 -3.379 1.00 91.19 74 GLU A CA 1
ATOM 579 C C . GLU A 1 74 ? 0.701 4.782 -3.636 1.00 91.19 74 GLU A C 1
ATOM 581 O O . GLU A 1 74 ? 1.347 4.086 -2.850 1.00 91.19 74 GLU A O 1
ATOM 586 N N . HIS A 1 75 ? 1.207 5.180 -4.801 1.00 90.00 75 HIS A N 1
ATOM 587 C CA . HIS A 1 75 ? 2.596 5.096 -5.227 1.00 90.00 75 HIS A CA 1
ATOM 588 C C . HIS A 1 75 ? 3.449 6.193 -4.569 1.00 90.00 75 HIS A C 1
ATOM 590 O O . HIS A 1 75 ? 3.661 7.247 -5.160 1.00 90.00 75 HIS A O 1
ATOM 596 N N . PHE A 1 76 ? 3.971 5.919 -3.374 1.00 88.62 76 PHE A N 1
ATOM 597 C CA . PHE A 1 76 ? 4.936 6.773 -2.672 1.00 88.62 76 PHE A CA 1
ATOM 598 C C . PHE A 1 76 ? 6.091 5.947 -2.083 1.00 88.62 76 PHE A C 1
ATOM 600 O O . PHE A 1 76 ? 5.992 4.725 -1.920 1.00 88.62 76 PHE A O 1
ATOM 607 N N . TRP A 1 77 ? 7.205 6.610 -1.779 1.00 87.19 77 TRP A N 1
ATOM 608 C CA . TRP A 1 77 ? 8.340 6.031 -1.063 1.00 87.19 77 TRP A CA 1
ATOM 609 C C . TRP A 1 77 ? 7.965 5.684 0.372 1.00 87.19 77 TRP A C 1
ATOM 611 O O . TRP A 1 77 ? 6.999 6.200 0.925 1.00 87.19 77 TRP A O 1
ATOM 621 N N . PHE A 1 78 ? 8.742 4.810 1.005 1.00 86.88 78 PHE A N 1
ATOM 622 C CA . PHE A 1 78 ? 8.567 4.594 2.435 1.00 86.88 78 PHE A CA 1
ATOM 623 C C . PHE A 1 78 ? 8.776 5.927 3.193 1.00 86.88 78 PHE A C 1
ATOM 625 O O . PHE A 1 78 ? 9.735 6.628 2.864 1.00 86.88 78 PHE A O 1
ATOM 632 N N . PRO A 1 79 ? 7.899 6.312 4.142 1.00 79.56 79 PRO A N 1
ATOM 633 C CA . PRO A 1 79 ? 7.990 7.617 4.799 1.00 79.56 79 PRO A CA 1
ATOM 634 C C . PRO A 1 79 ? 9.281 7.764 5.609 1.00 79.56 79 PRO A C 1
ATOM 636 O O . PRO A 1 79 ? 9.666 6.834 6.320 1.00 79.56 79 PRO A O 1
ATOM 639 N N . ASP A 1 80 ? 9.896 8.945 5.551 1.00 75.38 80 ASP A N 1
ATOM 640 C CA . ASP A 1 80 ? 11.058 9.313 6.365 1.00 75.38 80 ASP A CA 1
ATOM 641 C C . ASP A 1 80 ? 10.755 10.573 7.206 1.00 75.38 80 ASP A C 1
ATOM 643 O O . ASP A 1 80 ? 10.333 11.582 6.633 1.00 75.38 80 ASP A O 1
ATOM 647 N N . PRO A 1 81 ? 10.942 10.551 8.542 1.00 70.62 81 PRO A N 1
ATOM 648 C CA . PRO A 1 81 ? 11.081 9.360 9.382 1.00 70.62 81 PRO A CA 1
ATOM 649 C C . PRO A 1 81 ? 9.752 8.586 9.461 1.00 70.62 81 PRO A C 1
ATOM 651 O O . PRO A 1 81 ? 8.674 9.191 9.415 1.00 70.62 81 PRO A O 1
ATOM 654 N N . PRO A 1 82 ? 9.780 7.251 9.626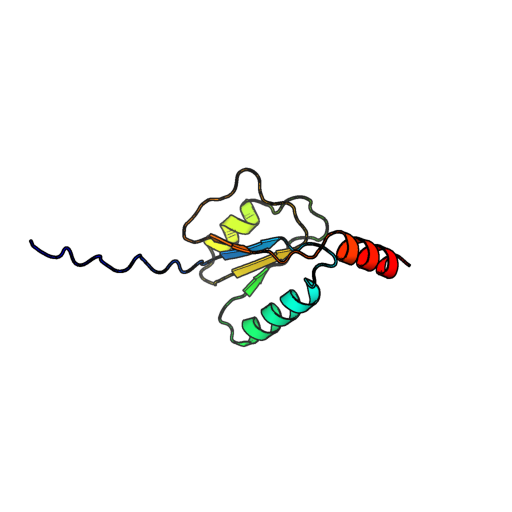 1.00 71.00 82 PRO A N 1
ATOM 655 C CA . PRO A 1 82 ? 8.552 6.482 9.739 1.00 71.00 82 PRO A CA 1
ATOM 656 C C . PRO A 1 82 ? 7.783 6.878 10.999 1.00 71.00 82 PRO A C 1
ATOM 658 O O . PRO A 1 82 ? 8.340 6.965 12.095 1.00 71.00 82 PRO A O 1
ATOM 661 N N . ILE A 1 83 ? 6.468 7.048 10.864 1.00 78.56 83 ILE A N 1
ATOM 662 C CA . ILE A 1 83 ? 5.593 7.169 12.029 1.00 78.56 83 ILE A CA 1
ATOM 663 C C . ILE A 1 83 ? 5.472 5.772 12.640 1.00 78.56 83 ILE A C 1
ATOM 665 O O . ILE A 1 83 ? 4.780 4.903 12.101 1.00 78.56 83 ILE A O 1
ATOM 669 N N . VAL A 1 84 ? 6.177 5.546 13.747 1.00 79.31 84 VAL A N 1
ATOM 670 C CA . VAL A 1 84 ? 6.148 4.277 14.479 1.00 79.31 84 VAL A CA 1
ATOM 671 C C . VAL A 1 84 ? 5.062 4.351 15.546 1.00 79.31 84 VAL A C 1
ATOM 673 O O . VAL A 1 84 ? 5.180 5.064 16.539 1.00 79.31 84 VAL A O 1
ATOM 676 N N . SER A 1 85 ? 3.982 3.606 15.336 1.00 84.06 85 SER A N 1
ATOM 677 C CA . SER A 1 85 ? 2.880 3.467 16.284 1.00 84.06 85 SER A CA 1
ATOM 678 C C . SER A 1 85 ? 2.310 2.063 16.179 1.00 84.06 85 SER A C 1
ATOM 680 O O . SER A 1 85 ? 2.168 1.541 15.078 1.00 84.06 85 SER A O 1
ATOM 682 N N . LYS A 1 86 ? 1.891 1.473 17.304 1.00 85.19 86 LYS A N 1
ATOM 683 C CA . LYS A 1 86 ? 1.171 0.184 17.304 1.00 85.19 86 LYS A CA 1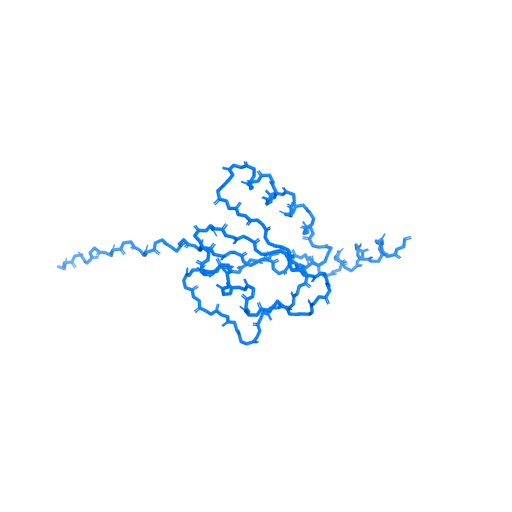
ATOM 684 C C . LYS A 1 86 ? -0.151 0.241 16.524 1.00 85.19 86 LYS A C 1
ATOM 686 O O . LYS A 1 86 ? -0.713 -0.796 16.200 1.00 85.19 86 LYS A O 1
ATOM 691 N N . LYS A 1 87 ? -0.647 1.449 16.229 1.00 90.81 87 LYS A N 1
ATOM 692 C CA . LYS A 1 87 ? -1.857 1.686 15.436 1.00 90.81 87 LYS A CA 1
ATOM 693 C C . LYS A 1 87 ? -1.598 1.776 13.929 1.00 90.81 87 LYS A C 1
ATOM 695 O O . LYS A 1 87 ? -2.570 1.891 13.189 1.00 90.81 87 LYS A O 1
ATOM 700 N N . ILE A 1 88 ? -0.343 1.748 13.473 1.00 91.56 88 ILE A N 1
ATOM 701 C CA . ILE A 1 88 ? 0.002 1.817 12.048 1.00 91.56 88 ILE A CA 1
ATOM 702 C C . ILE A 1 88 ? 0.681 0.516 11.630 1.00 91.56 88 ILE A C 1
ATOM 704 O O . ILE A 1 88 ? 1.648 0.085 12.253 1.00 91.56 88 ILE A O 1
ATOM 708 N N . ALA A 1 89 ? 0.209 -0.073 10.536 1.00 92.44 89 ALA A N 1
ATOM 709 C CA . ALA A 1 89 ? 0.894 -1.156 9.844 1.00 92.44 89 ALA A CA 1
ATOM 710 C C . ALA A 1 89 ? 1.289 -0.712 8.434 1.00 92.44 89 ALA A C 1
ATOM 712 O O . ALA A 1 89 ? 0.531 -0.017 7.761 1.00 92.44 89 ALA A O 1
ATOM 713 N N . TYR A 1 90 ? 2.456 -1.154 7.974 1.00 92.31 90 TYR A N 1
ATOM 714 C CA . TYR A 1 90 ? 2.919 -0.957 6.603 1.00 92.31 90 TYR A CA 1
ATOM 715 C C . TYR A 1 90 ? 2.940 -2.304 5.894 1.00 92.31 90 TYR A C 1
ATOM 717 O O . TYR A 1 90 ? 3.410 -3.295 6.451 1.00 92.31 90 TYR A O 1
ATOM 725 N N . ILE A 1 91 ? 2.455 -2.337 4.660 1.00 95.06 91 ILE A N 1
ATOM 726 C CA . ILE A 1 91 ? 2.497 -3.527 3.812 1.00 95.06 91 ILE A CA 1
ATOM 727 C C . ILE A 1 91 ? 2.942 -3.151 2.409 1.00 95.06 91 ILE A C 1
ATOM 729 O O . ILE A 1 91 ? 2.761 -2.022 1.954 1.00 95.06 91 ILE A O 1
ATOM 733 N N . ASN A 1 92 ? 3.480 -4.125 1.685 1.00 95.38 92 ASN A N 1
ATOM 734 C CA . ASN A 1 92 ? 3.786 -3.954 0.278 1.00 95.38 92 ASN A CA 1
ATOM 735 C C . ASN A 1 92 ? 3.646 -5.273 -0.477 1.00 95.38 92 ASN A C 1
ATOM 737 O O . ASN A 1 92 ? 3.635 -6.348 0.116 1.00 95.38 92 ASN A O 1
ATOM 741 N N . VAL A 1 93 ? 3.569 -5.175 -1.800 1.00 95.38 93 VAL A N 1
ATOM 742 C CA . VAL A 1 93 ? 3.692 -6.318 -2.699 1.00 95.38 93 VAL A CA 1
ATOM 743 C C . VAL A 1 93 ? 4.805 -6.005 -3.677 1.00 95.38 93 VAL A C 1
ATOM 745 O O . VAL A 1 93 ? 4.752 -5.010 -4.402 1.00 95.38 93 VAL A O 1
ATOM 748 N N . VAL A 1 94 ? 5.818 -6.863 -3.672 1.00 95.12 94 VAL A N 1
ATOM 749 C CA . VAL A 1 94 ? 6.988 -6.772 -4.541 1.00 95.12 94 VAL A CA 1
ATOM 750 C C . VAL A 1 94 ? 6.958 -7.890 -5.578 1.00 95.12 94 VAL A C 1
ATOM 752 O O . VAL A 1 94 ? 6.263 -8.891 -5.424 1.00 95.12 94 VAL A O 1
ATOM 755 N N . ARG A 1 95 ? 7.704 -7.701 -6.664 1.00 95.38 95 ARG A N 1
ATOM 756 C CA . ARG A 1 95 ? 7.845 -8.660 -7.761 1.00 95.38 95 ARG A CA 1
ATOM 757 C C . ARG A 1 95 ? 9.317 -8.777 -8.122 1.00 95.38 95 ARG A C 1
ATOM 759 O O . ARG A 1 95 ? 10.050 -7.799 -7.957 1.00 95.38 95 ARG A O 1
ATOM 766 N N . ASP A 1 96 ? 9.700 -9.940 -8.640 1.00 97.75 96 ASP A N 1
ATOM 767 C CA . ASP A 1 96 ? 11.005 -10.156 -9.263 1.00 97.75 96 ASP A CA 1
ATOM 768 C C . ASP A 1 96 ? 11.390 -8.971 -10.185 1.00 97.75 96 ASP A C 1
ATOM 770 O O . ASP A 1 96 ? 10.554 -8.543 -10.995 1.00 97.75 96 ASP A O 1
ATOM 774 N N . PRO A 1 97 ? 12.612 -8.413 -10.062 1.00 96.69 97 PRO A N 1
ATOM 775 C CA . PRO A 1 97 ? 13.008 -7.210 -10.790 1.00 96.69 97 PRO A CA 1
ATOM 776 C C . PRO A 1 97 ? 12.942 -7.342 -12.313 1.00 96.69 97 PRO A C 1
ATOM 778 O O . PRO A 1 97 ? 12.489 -6.400 -12.966 1.00 96.69 97 PRO A O 1
ATOM 781 N N . PHE A 1 98 ? 13.343 -8.488 -12.877 1.00 97.38 98 PHE A N 1
ATOM 782 C CA . PHE A 1 98 ? 13.343 -8.703 -14.327 1.00 97.38 98 PHE A CA 1
ATOM 783 C C . PHE A 1 98 ? 11.917 -8.732 -14.864 1.00 97.38 98 PHE A C 1
ATOM 785 O O . PHE A 1 98 ? 11.552 -7.916 -15.707 1.00 97.38 98 PHE A O 1
ATOM 792 N N . ASN A 1 99 ? 11.068 -9.569 -14.272 1.00 97.00 99 ASN A N 1
ATOM 793 C CA . ASN A 1 99 ? 9.657 -9.660 -14.635 1.00 97.00 99 ASN A CA 1
ATOM 794 C C . ASN A 1 99 ? 8.908 -8.330 -14.443 1.00 97.00 99 ASN A C 1
ATOM 796 O O . ASN A 1 99 ? 7.977 -8.005 -15.186 1.00 97.00 99 ASN A O 1
ATOM 800 N N . ARG A 1 100 ? 9.270 -7.557 -13.410 1.00 96.25 100 ARG A N 1
ATOM 801 C CA . ARG A 1 100 ? 8.699 -6.226 -13.178 1.00 96.25 100 ARG A CA 1
ATOM 802 C C . ARG A 1 100 ? 9.128 -5.243 -14.265 1.00 96.25 100 ARG A C 1
ATOM 804 O O . ARG A 1 100 ? 8.280 -4.485 -14.729 1.00 96.25 100 ARG A O 1
ATOM 811 N N . SER A 1 101 ? 10.402 -5.267 -14.656 1.00 96.12 101 SER A N 1
ATOM 812 C CA . SER A 1 101 ? 10.961 -4.421 -15.713 1.00 96.12 101 SER A CA 1
ATOM 813 C C . SER A 1 101 ? 10.315 -4.714 -17.067 1.00 96.12 101 SER A C 1
ATOM 815 O O . SER A 1 101 ? 9.803 -3.801 -17.710 1.00 96.12 101 SER A O 1
ATOM 817 N N . GLU A 1 102 ? 10.218 -5.989 -17.453 1.00 97.00 102 GLU A N 1
ATOM 818 C CA . GLU A 1 102 ? 9.528 -6.391 -18.686 1.00 97.00 102 GLU A CA 1
ATOM 819 C C . GLU A 1 102 ? 8.060 -5.961 -18.676 1.00 97.00 102 GLU A C 1
ATOM 821 O O . GLU A 1 102 ? 7.544 -5.420 -19.651 1.00 97.00 102 GLU A O 1
ATOM 826 N N . SER A 1 103 ? 7.378 -6.133 -17.541 1.00 96.19 103 SER A N 1
ATOM 827 C CA . SER A 1 103 ? 5.987 -5.710 -17.403 1.00 96.19 103 SER A CA 1
ATOM 828 C C . SER A 1 103 ? 5.807 -4.195 -17.511 1.00 96.19 103 SER A C 1
ATOM 830 O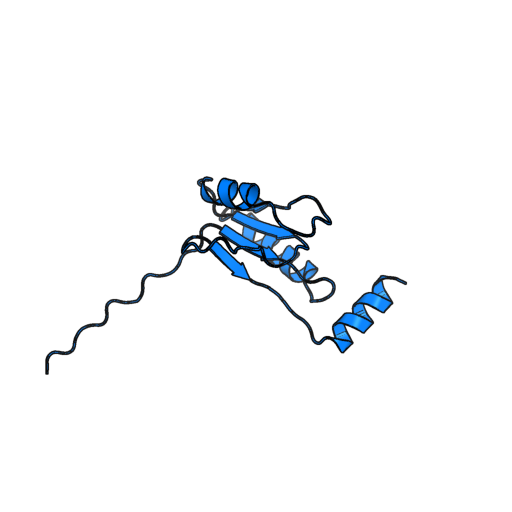 O . SER A 1 103 ? 4.753 -3.762 -17.979 1.00 96.19 103 SER A O 1
ATOM 832 N N . LEU A 1 104 ? 6.778 -3.404 -17.047 1.00 94.00 104 LEU A N 1
ATOM 833 C CA . LEU A 1 104 ? 6.782 -1.951 -17.206 1.00 94.00 104 LEU A CA 1
ATOM 834 C C . LEU A 1 104 ? 6.976 -1.579 -18.678 1.00 94.00 104 LEU A C 1
ATOM 836 O O . LEU A 1 104 ? 6.140 -0.884 -19.239 1.00 94.00 104 LEU A O 1
ATOM 840 N N . TYR A 1 105 ? 7.987 -2.155 -19.324 1.00 95.75 105 TYR A N 1
ATOM 841 C CA . TYR A 1 105 ? 8.281 -1.941 -20.739 1.00 95.75 105 TYR A CA 1
ATOM 842 C C . TYR A 1 105 ? 7.102 -2.265 -21.667 1.00 95.75 105 TYR A C 1
ATOM 844 O O . TYR A 1 105 ? 6.788 -1.479 -22.554 1.00 95.75 105 TYR A O 1
ATOM 852 N N . CYS A 1 106 ? 6.420 -3.393 -21.450 1.00 95.44 106 CYS A N 1
ATOM 853 C CA . CYS A 1 106 ? 5.238 -3.769 -22.232 1.00 95.44 106 CYS A CA 1
ATOM 854 C C . CYS A 1 106 ? 3.992 -2.929 -21.912 1.00 95.44 106 CYS A C 1
ATOM 856 O O . CYS A 1 106 ? 3.008 -3.033 -22.628 1.00 95.44 106 CYS A O 1
ATOM 858 N N . TYR A 1 107 ? 3.982 -2.182 -20.807 1.00 92.50 107 TYR A N 1
ATOM 859 C CA . TYR A 1 107 ? 2.876 -1.292 -20.448 1.00 92.50 107 TYR A CA 1
ATOM 860 C C . TYR A 1 107 ? 3.067 0.127 -20.979 1.00 92.50 107 TYR A C 1
ATOM 862 O O . TYR A 1 107 ? 2.082 0.793 -21.276 1.00 92.50 107 TYR A O 1
ATOM 870 N N . ASP A 1 108 ? 4.316 0.578 -21.081 1.00 91.62 108 ASP A N 1
ATOM 871 C CA . ASP A 1 108 ? 4.667 1.897 -21.615 1.00 91.62 108 ASP A CA 1
ATOM 872 C C . ASP A 1 108 ? 4.615 1.948 -23.157 1.00 91.62 108 ASP A C 1
ATOM 874 O O . ASP A 1 108 ? 4.846 3.003 -23.747 1.00 91.62 108 ASP A O 1
ATOM 878 N N . ARG A 1 109 ? 4.326 0.818 -23.811 1.00 82.88 109 ARG A N 1
ATOM 879 C CA . ARG A 1 109 ? 4.178 0.670 -25.263 1.00 82.88 109 ARG A CA 1
ATOM 880 C C . ARG A 1 109 ? 2.760 0.297 -25.644 1.00 82.88 109 ARG A C 1
ATOM 882 O O . ARG A 1 109 ? 2.337 0.758 -26.724 1.00 82.88 109 ARG A O 1
#

Secondary structure (DSSP, 8-state):
------PPPP----SEEEEEPPTTSSHHHHHHHHHHHHTTSS-EEE-PPTT-SS--HHHHHHHHHSSS-EEEEES-PPPSS----TTEEEE-----HHHHHHHHHTT--

Foldseek 3Di:
DDPDPPDPDPPLDALEEEEQEDPQLCLVVVVVVVVVVCVVVQAEEAEDDAPDQADDPVVVVVSVVDPGRYYYDYNYDQDVPHPDDSNYHYDYGDDDPVSSVVSVVVVVD

Organism: NCBI:txid180227

pLDDT: mean 86.55, std 11.7, range [49.78, 97.75]

Sequence (109 aa):
QQQQQQQPEPVIEPHVLVYNRVPKAGSSTMLAVFKEAAKGGNFQILRPPKHQPSIDREEILSALESNQKTVIIEHFWFPDPPIVSKKIAYINVVRDPFNRSESLYCYDR

Radius of gyration: 17.35 Å; chains: 1; bounding box: 32×39×64 Å

InterPro domains:
  IPR005331 Sulfotransferase [PF03567] (13-105)
  IPR007734 Heparan sulphate 2-O-sulfotransferase [PTHR12129] (3-109)
  IPR027417 P-loop containing nucleoside triphosphate hydrolase [G3DSA:3.40.50.300] (13-109)
  IPR027417 P-loop containing nucleoside triphosphate hydrolase [SSF52540] (12-108)